Protein AF-A0A1A8JKY9-F1 (afdb_monomer_lite)

Foldseek 3Di:
DLLVVLLCVLVVVDDDLQRVLVVVVVDDPVRSVVVSVVSVVCNVVVCVVVVVPSDDDDCPVVVVVVVVLCVVVVVCDVVVDDPPDDDPVCCCCPVVVCVPVVVVVVVVVVVVVVVVVVVVPDDDDDPVNVVVVVVVVVVVVVVVVVVCVVPPPPPPPPDDPDDDDDDDDD

Sequence (170 aa):
LTCAYLSCKVDEFNVSSTQFVGNLLQETPAGQERVLEQILEYELLLIQQLNFHLVVHNPYRPMEGLLIDLKIALTAILNSASRAGINMESYMTECLGLKEDRDTLSKMYDSMRRMKTLLRGYELPKSEEVHIYKQKLERVHAEFAISSNKRKRGYEEDGHVAKEPRLAEE

Secondary structure (DSSP, 8-state):
-HHHHHHHHHTT----HHHHHHT-TTS-HHHHHHHHHHHHHHHHHHHHHTTT------THHHHHHHHHHHHHHHHHHHHHS------HHHIIIIIS-TTS-HHHHHHHHHHHHHHHHHHHT--PPPHHHHHHHHHHHHHHHHHHHHHHTTT----S--------------

Radius of gyration: 27.24 Å; chains: 1; bounding box: 54×41×76 Å

pLDDT: mean 83.1, std 18.86, range [38.66, 98.0]

Structure (mmCIF, N/CA/C/O backbone):
data_AF-A0A1A8JKY9-F1
#
_entry.id   AF-A0A1A8JKY9-F1
#
loop_
_atom_site.group_PDB
_atom_site.id
_atom_site.type_symbol
_atom_site.label_atom_id
_atom_site.label_alt_id
_atom_site.label_comp_id
_atom_site.label_asym_id
_atom_site.label_entity_id
_atom_site.label_seq_id
_atom_site.pdbx_PDB_ins_code
_atom_site.Cartn_x
_atom_site.Cartn_y
_atom_site.Cartn_z
_atom_site.occupancy
_atom_site.B_iso_or_equiv
_atom_site.auth_seq_id
_atom_site.auth_comp_id
_atom_site.auth_asym_id
_atom_site.auth_atom_id
_atom_site.pdbx_PDB_model_num
ATOM 1 N N . LEU A 1 1 ? -7.883 1.130 10.307 1.00 95.75 1 LEU A N 1
ATOM 2 C CA . LEU A 1 1 ? -6.889 1.483 11.347 1.00 95.75 1 LEU A CA 1
ATOM 3 C C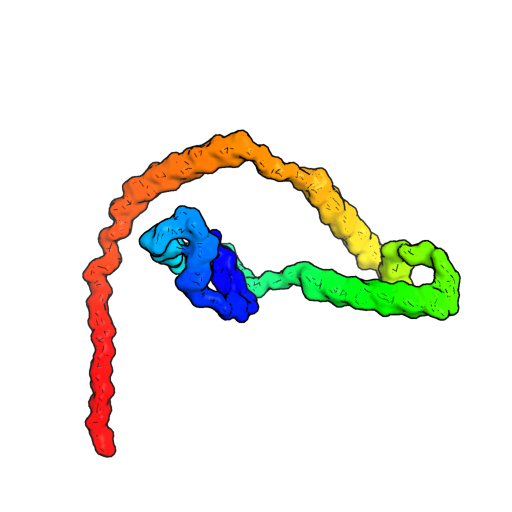 . LEU A 1 1 ? -5.886 0.358 11.567 1.00 95.75 1 LEU A C 1
ATOM 5 O O . LEU A 1 1 ? -4.707 0.625 11.406 1.00 95.75 1 LEU A O 1
ATOM 9 N N . THR A 1 2 ? -6.320 -0.885 11.808 1.00 97.50 2 THR A N 1
ATOM 10 C CA . THR A 1 2 ? -5.420 -2.048 11.961 1.00 97.50 2 THR A CA 1
ATOM 11 C C . THR A 1 2 ? -4.415 -2.207 10.821 1.00 97.50 2 THR A C 1
ATOM 13 O O . THR A 1 2 ? -3.234 -2.356 11.094 1.00 97.50 2 THR A O 1
ATOM 16 N N . CYS A 1 3 ? -4.837 -2.073 9.555 1.00 98.00 3 CYS A N 1
ATOM 17 C CA . CYS A 1 3 ? -3.902 -2.142 8.423 1.00 98.00 3 CYS A CA 1
ATOM 18 C C . CYS A 1 3 ? -2.810 -1.066 8.482 1.00 98.00 3 CYS A C 1
ATOM 20 O O . CYS A 1 3 ? -1.657 -1.368 8.216 1.00 98.00 3 CYS A O 1
ATOM 22 N N . ALA A 1 4 ? -3.170 0.165 8.861 1.00 97.75 4 ALA A N 1
ATOM 23 C CA . ALA A 1 4 ? -2.216 1.267 8.982 1.00 97.75 4 ALA A CA 1
ATOM 24 C C . ALA A 1 4 ? -1.265 1.071 10.175 1.00 97.75 4 ALA A C 1
ATOM 26 O O . ALA A 1 4 ? -0.078 1.358 10.081 1.00 97.75 4 ALA A O 1
ATOM 27 N N . TYR A 1 5 ? -1.769 0.545 11.293 1.00 97.81 5 TYR A N 1
ATOM 28 C CA . TYR A 1 5 ? -0.936 0.220 12.449 1.00 97.81 5 TYR A CA 1
ATOM 29 C C . TYR A 1 5 ? 0.051 -0.914 12.134 1.00 97.81 5 TYR A C 1
ATOM 31 O O . TYR A 1 5 ? 1.240 -0.804 12.431 1.00 97.81 5 TYR A O 1
ATOM 39 N N . LEU A 1 6 ? -0.425 -1.973 11.470 1.00 97.88 6 LEU A N 1
ATOM 40 C CA . LEU A 1 6 ? 0.409 -3.084 11.021 1.00 97.88 6 LEU A CA 1
ATOM 41 C C . LEU A 1 6 ? 1.464 -2.620 10.011 1.00 97.88 6 LEU A C 1
ATOM 43 O O . LEU A 1 6 ? 2.621 -2.999 10.155 1.00 97.88 6 LEU A O 1
ATOM 47 N N . SER A 1 7 ? 1.111 -1.764 9.041 1.00 97.12 7 SER A N 1
ATOM 48 C CA . SER A 1 7 ? 2.097 -1.226 8.094 1.00 97.12 7 SER A CA 1
ATOM 49 C C . SER A 1 7 ? 3.186 -0.423 8.800 1.00 97.12 7 SER A C 1
ATOM 51 O O . SER A 1 7 ? 4.349 -0.578 8.458 1.00 97.12 7 SER A O 1
ATOM 53 N N . CYS A 1 8 ? 2.855 0.362 9.836 1.00 97.31 8 CYS A N 1
ATOM 54 C CA .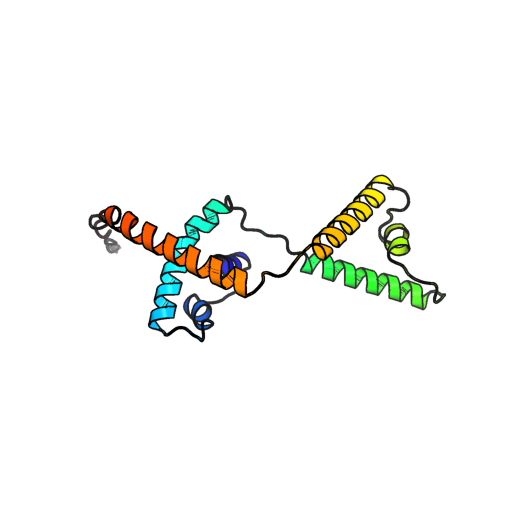 CYS A 1 8 ? 3.881 1.061 10.615 1.00 97.31 8 CYS A CA 1
ATOM 55 C C . CYS A 1 8 ? 4.877 0.093 11.269 1.00 97.31 8 CYS A C 1
ATOM 57 O O . CYS A 1 8 ? 6.072 0.364 11.268 1.00 97.31 8 CYS A O 1
ATOM 59 N N . LYS A 1 9 ? 4.404 -1.043 11.797 1.00 96.69 9 LYS A N 1
ATOM 60 C CA . LYS A 1 9 ? 5.289 -2.070 12.367 1.00 96.69 9 LYS A CA 1
ATOM 61 C C . LYS A 1 9 ? 6.143 -2.756 11.302 1.00 96.69 9 LYS A C 1
ATOM 63 O O . LYS A 1 9 ? 7.331 -2.954 11.524 1.00 96.69 9 LYS A O 1
ATOM 68 N N . VAL A 1 10 ? 5.536 -3.137 10.178 1.00 97.25 10 VAL A N 1
ATOM 69 C CA . VAL A 1 10 ? 6.204 -3.880 9.096 1.00 97.25 10 VAL A CA 1
ATOM 70 C C . VAL A 1 10 ? 7.260 -3.028 8.395 1.00 97.25 10 VAL A C 1
ATOM 72 O O . VAL A 1 10 ? 8.350 -3.523 8.130 1.00 97.25 10 VAL A O 1
ATOM 75 N N . ASP A 1 11 ? 6.961 -1.755 8.142 1.00 96.62 11 ASP A N 1
ATOM 76 C CA . ASP A 1 11 ? 7.865 -0.818 7.464 1.00 96.62 11 ASP A CA 1
ATOM 77 C C . ASP A 1 11 ? 8.843 -0.123 8.435 1.00 96.62 11 ASP A C 1
ATOM 79 O O . ASP A 1 11 ? 9.484 0.861 8.067 1.00 96.62 11 ASP A O 1
ATOM 83 N N . GLU A 1 12 ? 8.945 -0.601 9.683 1.00 96.56 12 GLU A N 1
ATOM 84 C CA . GLU A 1 12 ? 9.829 -0.058 10.731 1.00 96.56 12 GLU A CA 1
ATOM 85 C C . GLU A 1 12 ? 9.625 1.449 10.995 1.00 96.56 12 GLU A C 1
ATOM 87 O O . GLU A 1 12 ? 10.526 2.184 11.414 1.00 96.56 12 GLU A O 1
ATOM 92 N N . PHE A 1 13 ? 8.400 1.931 10.783 1.00 97.00 13 PHE A N 1
ATOM 93 C CA . PHE A 1 13 ? 8.013 3.287 11.133 1.00 97.00 13 PHE A CA 1
ATOM 94 C C . PHE A 1 13 ? 7.753 3.371 12.640 1.00 97.00 13 PHE A C 1
ATOM 96 O O . PHE A 1 13 ? 6.680 3.019 13.136 1.00 97.00 13 PHE A O 1
ATOM 103 N N . ASN A 1 14 ? 8.764 3.845 13.370 1.00 94.94 14 ASN A N 1
ATOM 104 C CA . ASN A 1 14 ? 8.790 3.903 14.831 1.00 94.94 14 ASN A CA 1
ATOM 105 C C . ASN A 1 14 ? 7.751 4.881 15.410 1.00 94.94 14 ASN A C 1
ATOM 107 O O . ASN A 1 14 ? 8.053 6.039 15.700 1.00 94.94 14 ASN A O 1
ATOM 111 N N . VAL A 1 15 ? 6.532 4.388 15.624 1.00 96.88 15 VAL A N 1
ATOM 112 C CA . VAL A 1 15 ? 5.435 5.090 16.300 1.00 96.88 15 VAL A CA 1
ATOM 113 C C . VAL A 1 15 ? 4.895 4.230 17.442 1.00 96.88 15 VAL A C 1
ATOM 115 O O . VAL A 1 15 ? 4.644 3.036 17.268 1.00 96.88 15 VAL A O 1
ATOM 118 N N . SER A 1 16 ? 4.713 4.813 18.631 1.00 96.88 16 SER A N 1
ATOM 119 C CA . SER A 1 16 ? 4.096 4.080 19.741 1.00 96.88 16 SER A CA 1
ATOM 120 C C . SER A 1 16 ? 2.601 3.856 19.488 1.00 96.88 16 SER A C 1
ATOM 122 O O . SER A 1 16 ? 1.955 4.609 18.758 1.00 96.88 16 SER A O 1
ATOM 124 N N . SER A 1 17 ? 2.009 2.848 20.134 1.00 95.94 17 SER A N 1
ATOM 125 C CA . SER A 1 17 ? 0.558 2.615 20.070 1.00 95.94 17 SER A CA 1
ATOM 126 C C . SER A 1 17 ? -0.246 3.839 20.514 1.00 95.94 17 SER A C 1
ATOM 128 O O . SER A 1 17 ? -1.219 4.201 19.857 1.00 95.94 17 SER A O 1
ATOM 130 N N . THR A 1 18 ? 0.197 4.516 21.578 1.00 95.25 18 THR A N 1
ATOM 131 C CA . THR A 1 18 ? -0.436 5.731 22.108 1.00 95.25 18 THR A CA 1
ATOM 132 C C . THR A 1 18 ? -0.312 6.918 21.157 1.00 95.25 18 THR A C 1
ATOM 134 O O . THR A 1 18 ? -1.290 7.627 20.939 1.00 95.25 18 THR A O 1
ATOM 137 N N . GLN A 1 19 ? 0.853 7.117 20.533 1.00 96.31 19 GLN A N 1
ATOM 138 C CA . GLN A 1 19 ? 1.046 8.151 19.514 1.00 96.31 19 GLN A CA 1
ATOM 139 C C . GLN A 1 19 ? 0.195 7.875 18.276 1.00 96.31 19 GLN A C 1
ATOM 141 O O . GLN A 1 19 ? -0.382 8.803 17.716 1.00 96.31 19 GLN A O 1
ATOM 146 N N . PHE A 1 20 ? 0.076 6.609 17.867 1.00 97.62 20 PHE A N 1
ATOM 147 C CA . PHE A 1 20 ? -0.731 6.213 16.719 1.00 97.62 20 PHE A CA 1
ATOM 148 C C . PHE A 1 20 ? -2.205 6.587 16.918 1.00 97.62 20 PHE A C 1
ATOM 150 O O . PHE A 1 20 ? -2.746 7.344 16.109 1.00 97.62 20 PHE A O 1
ATOM 157 N N . VAL A 1 21 ? -2.837 6.131 18.009 1.00 97.12 21 VAL A N 1
ATOM 158 C CA . VAL A 1 21 ? -4.247 6.466 18.298 1.00 97.12 21 VAL A CA 1
ATOM 159 C C . VAL A 1 21 ? -4.444 7.925 18.704 1.00 97.12 21 VAL A C 1
ATOM 161 O O . VAL A 1 21 ? -5.519 8.470 18.475 1.00 97.12 21 VAL A O 1
ATOM 164 N N . GLY A 1 22 ? -3.398 8.594 19.197 1.00 96.06 22 GLY A N 1
ATOM 165 C CA . GLY A 1 22 ? -3.401 10.032 19.472 1.00 96.06 22 GLY A CA 1
ATOM 166 C C . GLY A 1 22 ? -3.678 10.906 18.241 1.00 96.06 22 GLY A C 1
ATOM 167 O O . GLY A 1 22 ? -4.132 12.037 18.390 1.00 96.06 22 GLY A O 1
ATOM 168 N N . ASN A 1 23 ? -3.490 10.383 17.021 1.00 96.31 23 ASN A N 1
ATOM 169 C CA . ASN A 1 23 ? -3.866 11.076 15.780 1.00 96.31 23 ASN A CA 1
ATOM 170 C C . ASN A 1 23 ? -5.388 11.119 15.538 1.00 96.31 23 ASN A C 1
ATOM 172 O O . ASN A 1 23 ? -5.852 11.820 14.636 1.00 96.31 23 ASN A O 1
ATOM 176 N N . LEU A 1 24 ? -6.188 10.388 16.320 1.00 95.19 24 LEU A N 1
ATOM 177 C CA . LEU A 1 24 ? -7.649 10.413 16.247 1.00 95.19 24 LEU A CA 1
ATOM 178 C C . LEU A 1 24 ? -8.183 11.622 17.024 1.00 95.19 24 LEU A C 1
ATOM 180 O O . LEU A 1 24 ? -8.683 11.495 18.139 1.00 95.19 24 LEU A O 1
ATOM 184 N N . LEU A 1 25 ? -8.075 12.807 16.416 1.00 92.38 25 LEU A N 1
ATOM 185 C CA . LEU A 1 25 ? -8.400 14.099 17.044 1.00 92.38 25 LEU A CA 1
ATOM 186 C C . LEU A 1 25 ? -9.870 14.247 17.471 1.00 92.38 25 LEU A C 1
ATOM 188 O O . LEU A 1 25 ? -10.190 15.109 18.283 1.00 92.38 25 LEU A O 1
ATOM 192 N N . GLN A 1 26 ? -10.765 13.446 16.893 1.00 92.31 26 GLN A N 1
ATOM 193 C CA . GLN A 1 26 ? -12.196 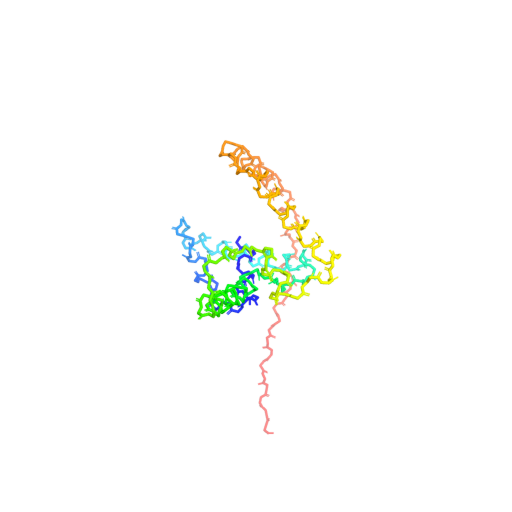13.465 17.209 1.00 92.31 26 GLN A CA 1
ATOM 194 C C . GLN A 1 26 ? -12.559 12.532 18.372 1.00 92.31 26 GLN A C 1
ATOM 196 O O . GLN A 1 26 ? -13.668 12.618 18.895 1.00 92.31 26 GLN A O 1
ATOM 201 N N . GLU A 1 27 ? -11.643 11.653 18.782 1.00 92.62 27 GLU A N 1
ATOM 202 C CA . GLU A 1 27 ? -11.875 10.681 19.845 1.00 92.62 27 GLU A CA 1
ATOM 203 C C . GLU A 1 27 ? -11.434 11.226 21.205 1.00 92.62 27 GLU A C 1
ATOM 205 O O . GLU A 1 27 ? -10.423 11.914 21.341 1.00 92.62 27 GLU A O 1
ATOM 210 N N . THR A 1 28 ? -12.189 10.875 22.245 1.00 95.31 28 THR A N 1
ATOM 211 C CA . THR A 1 28 ? -11.771 11.121 23.635 1.00 95.31 28 THR A CA 1
ATOM 212 C C . THR A 1 28 ? -10.612 10.190 24.017 1.00 95.31 28 THR A C 1
ATOM 214 O O . THR A 1 28 ? -10.460 9.144 23.384 1.00 95.31 28 THR A O 1
ATOM 217 N N . PRO A 1 29 ? -9.838 10.469 25.085 1.00 93.62 29 PRO A N 1
ATOM 218 C CA . PRO A 1 29 ? -8.782 9.555 25.538 1.00 93.62 29 PRO A CA 1
ATOM 219 C C . PRO A 1 29 ? -9.277 8.117 25.779 1.00 93.62 29 PRO A C 1
ATOM 221 O O . PRO A 1 29 ? -8.642 7.161 25.347 1.00 93.62 29 PRO A O 1
ATOM 224 N N . ALA A 1 30 ? -10.465 7.961 26.373 1.00 94.31 30 ALA A N 1
ATOM 225 C CA . ALA A 1 30 ? -11.091 6.650 26.561 1.00 94.31 30 ALA A CA 1
ATOM 226 C C . ALA A 1 30 ? -11.549 6.005 25.235 1.00 94.31 30 ALA A C 1
ATOM 228 O O . ALA A 1 30 ? -11.562 4.784 25.103 1.00 94.31 30 ALA A O 1
ATOM 229 N N . GLY A 1 31 ? -11.938 6.810 24.241 1.00 94.75 31 GLY A N 1
ATOM 230 C CA . GLY A 1 31 ? -12.256 6.331 22.892 1.00 94.75 31 GLY A CA 1
ATOM 231 C C . GLY A 1 31 ? -11.017 5.813 22.163 1.00 94.75 31 GLY A C 1
ATOM 232 O O . GLY A 1 31 ? -11.047 4.727 21.589 1.00 94.75 31 GLY A O 1
ATOM 233 N N . GLN A 1 32 ? -9.903 6.539 22.261 1.00 95.50 32 GLN A N 1
ATOM 234 C CA . GLN A 1 32 ? -8.615 6.135 21.694 1.00 95.50 32 GLN A CA 1
ATOM 235 C C . GLN A 1 32 ? -8.124 4.802 22.273 1.00 95.50 32 GLN A C 1
ATOM 237 O O . GLN A 1 32 ? -7.636 3.960 21.521 1.00 95.50 32 GLN A O 1
ATOM 242 N N . GLU A 1 33 ? -8.304 4.581 23.577 1.00 95.69 33 GLU A N 1
ATOM 243 C CA . GLU A 1 33 ? -7.979 3.311 24.237 1.00 95.69 33 GLU A CA 1
ATOM 244 C C . GLU A 1 33 ? -8.818 2.148 23.687 1.00 95.69 33 GLU A C 1
ATOM 246 O O . GLU A 1 33 ? -8.262 1.138 23.263 1.00 95.69 33 GLU A O 1
ATOM 251 N N . ARG A 1 34 ? -10.140 2.322 23.553 1.00 95.38 34 ARG A N 1
ATOM 252 C CA . ARG A 1 34 ? -11.018 1.305 22.939 1.00 95.38 34 ARG A CA 1
ATOM 253 C C . ARG A 1 34 ? -10.642 0.998 21.492 1.00 95.38 34 ARG A C 1
ATOM 255 O O . ARG A 1 34 ? -10.694 -0.151 21.061 1.00 95.38 34 ARG A O 1
ATOM 262 N N . VAL A 1 35 ? -10.276 2.019 20.720 1.00 96.06 35 VAL A N 1
ATOM 263 C CA . VAL A 1 35 ? -9.823 1.831 19.336 1.00 96.06 35 VAL A CA 1
ATOM 264 C C . VAL A 1 35 ? -8.498 1.072 19.304 1.00 96.06 35 VAL A C 1
ATOM 266 O O . VAL A 1 35 ? -8.312 0.219 18.436 1.00 96.06 35 VAL A O 1
ATOM 269 N N . LEU A 1 36 ? -7.590 1.337 20.245 1.00 96.75 36 LEU A N 1
ATOM 270 C CA . LEU A 1 36 ? -6.348 0.582 20.367 1.00 96.75 36 LEU A CA 1
ATOM 271 C C . LEU A 1 36 ? -6.621 -0.896 20.673 1.00 96.75 36 LEU A C 1
ATOM 273 O O . LEU A 1 36 ? -6.057 -1.757 20.003 1.00 96.75 36 LEU A O 1
ATOM 277 N N . GLU A 1 37 ? -7.513 -1.196 21.616 1.00 96.31 37 GLU A N 1
ATOM 278 C CA . GLU A 1 37 ? -7.924 -2.574 21.920 1.00 96.31 37 GLU A CA 1
ATOM 279 C C . GLU A 1 37 ? -8.467 -3.287 20.675 1.00 96.31 37 GLU A C 1
ATOM 281 O O . GLU A 1 37 ? -8.038 -4.397 20.361 1.00 96.31 37 GLU A O 1
ATOM 286 N N . GLN A 1 38 ? -9.335 -2.623 19.904 1.00 95.12 38 GLN A N 1
ATOM 287 C CA . GLN A 1 38 ? -9.853 -3.163 18.643 1.00 95.12 38 GLN A CA 1
ATOM 288 C C . GLN A 1 38 ? -8.749 -3.400 17.609 1.00 95.12 38 GLN A C 1
ATOM 290 O O . GLN A 1 38 ? -8.760 -4.409 16.905 1.00 95.12 38 GLN A O 1
ATOM 295 N N . ILE A 1 39 ? -7.789 -2.478 17.489 1.00 97.25 39 ILE A N 1
ATOM 296 C CA . ILE A 1 39 ? -6.648 -2.641 16.583 1.00 97.25 39 ILE A CA 1
ATOM 297 C C . ILE A 1 39 ? -5.877 -3.915 16.933 1.00 97.25 39 ILE A C 1
ATOM 299 O O . ILE A 1 39 ? -5.577 -4.691 16.027 1.00 97.25 39 ILE A O 1
ATOM 303 N N . LEU A 1 40 ? -5.600 -4.140 18.219 1.00 96.25 40 LEU A N 1
ATOM 304 C CA . LEU A 1 40 ? -4.870 -5.312 18.701 1.00 96.25 40 LEU A CA 1
ATOM 305 C C . LEU A 1 40 ? -5.682 -6.609 18.536 1.00 96.25 40 LEU A C 1
ATOM 307 O O . LEU A 1 40 ? -5.115 -7.621 18.131 1.00 96.25 40 LEU A O 1
ATOM 311 N N . GLU A 1 41 ? -7.003 -6.583 18.758 1.00 96.19 41 GLU A N 1
ATOM 312 C CA . GLU A 1 41 ? -7.896 -7.740 18.543 1.00 96.19 41 GLU A CA 1
ATOM 313 C C . GLU A 1 41 ? -7.871 -8.207 17.076 1.00 96.19 41 GLU A C 1
ATOM 315 O O . GLU A 1 41 ? -7.793 -9.404 16.794 1.00 96.19 41 GLU A O 1
ATOM 320 N N . TYR A 1 42 ? -7.876 -7.268 16.126 1.00 97.00 42 TYR A N 1
ATOM 321 C CA . TYR A 1 42 ? -7.862 -7.579 14.693 1.00 97.00 42 TYR A CA 1
ATOM 322 C C . TYR A 1 42 ? -6.462 -7.777 14.093 1.00 97.00 42 TYR A C 1
ATOM 324 O O . TYR A 1 42 ? -6.366 -8.168 12.928 1.00 97.00 42 TYR A O 1
ATOM 332 N N . GLU A 1 43 ? -5.380 -7.518 14.833 1.00 95.62 43 GLU A N 1
ATOM 333 C CA . GLU A 1 43 ? -4.011 -7.554 14.298 1.00 95.62 43 GLU A CA 1
ATOM 334 C C . GLU A 1 43 ? -3.635 -8.950 13.784 1.00 95.62 43 GLU A C 1
ATOM 336 O O . GLU A 1 43 ? -3.256 -9.104 12.620 1.00 95.62 43 GLU A O 1
ATOM 341 N N . LEU A 1 44 ? -3.813 -9.984 14.613 1.00 95.44 44 LEU A N 1
ATOM 342 C CA . LEU A 1 44 ? -3.518 -11.363 14.215 1.00 95.44 44 LEU A CA 1
ATOM 343 C C . LEU A 1 44 ? -4.441 -11.836 13.086 1.00 95.44 44 LEU A C 1
ATOM 345 O O . LEU A 1 44 ? -3.972 -12.478 12.144 1.00 95.44 44 LEU A O 1
ATOM 349 N N . LEU A 1 45 ? -5.732 -11.489 13.156 1.00 96.94 45 LEU A N 1
ATOM 350 C CA . LEU A 1 45 ? -6.693 -11.841 12.112 1.00 96.94 45 LEU A CA 1
ATOM 351 C C . LEU A 1 45 ? -6.238 -11.287 10.760 1.00 96.94 45 LEU A C 1
ATOM 353 O O . LEU A 1 45 ? -6.231 -12.015 9.771 1.00 96.94 45 LEU A O 1
ATOM 357 N N . LEU A 1 46 ? -5.821 -10.021 10.716 1.00 97.44 46 LEU A N 1
ATOM 358 C CA . LEU A 1 46 ? -5.344 -9.390 9.491 1.00 97.44 46 LEU A CA 1
ATOM 359 C C . LEU A 1 46 ? -4.113 -10.107 8.926 1.00 97.44 46 LEU A C 1
ATOM 361 O O . LEU A 1 46 ? -4.089 -10.415 7.738 1.00 97.44 46 LEU A O 1
ATOM 365 N N . ILE A 1 47 ? -3.118 -10.421 9.760 1.00 97.88 47 ILE A N 1
ATOM 366 C CA . ILE A 1 47 ? -1.899 -11.126 9.325 1.00 97.88 47 ILE A CA 1
ATOM 367 C C . ILE A 1 47 ? -2.244 -12.494 8.717 1.00 97.88 47 ILE A C 1
ATOM 369 O O . ILE A 1 47 ? -1.703 -12.867 7.673 1.00 97.88 47 ILE A O 1
ATOM 373 N N . GLN A 1 48 ? -3.181 -13.219 9.332 1.00 97.69 48 GLN A N 1
ATOM 374 C CA . GLN A 1 48 ? -3.670 -14.496 8.815 1.00 97.69 48 GLN A CA 1
ATOM 375 C C . GLN A 1 48 ? -4.394 -14.334 7.472 1.00 97.69 48 GLN A C 1
ATOM 377 O O . GLN A 1 48 ? -4.149 -15.122 6.560 1.00 97.69 48 GLN A O 1
ATOM 382 N N . GLN A 1 49 ? -5.244 -13.309 7.321 1.00 97.62 49 GLN A N 1
ATOM 383 C CA . GLN A 1 49 ? -5.937 -13.016 6.056 1.00 97.62 49 GLN A CA 1
ATOM 384 C C . GLN A 1 49 ? -4.986 -12.571 4.936 1.00 97.62 49 GLN A C 1
ATOM 386 O O . GLN A 1 49 ? -5.314 -12.727 3.765 1.00 97.62 49 GLN A O 1
ATOM 391 N N . LEU A 1 50 ? -3.810 -12.045 5.282 1.00 97.56 50 LEU A N 1
ATOM 392 C CA . LEU A 1 50 ? -2.741 -11.724 4.334 1.00 97.56 50 LEU A CA 1
ATOM 393 C C . LEU A 1 50 ? -1.829 -12.922 4.032 1.00 97.56 50 LEU A C 1
ATOM 395 O O . LEU A 1 50 ? -0.808 -12.755 3.367 1.00 97.56 50 LEU A O 1
ATOM 399 N N . ASN A 1 51 ? -2.142 -14.119 4.541 1.00 97.94 51 ASN A N 1
ATOM 400 C CA . ASN A 1 51 ? -1.312 -15.318 4.394 1.00 97.94 51 ASN A CA 1
ATOM 401 C C . ASN A 1 51 ? 0.137 -15.099 4.871 1.00 97.94 51 ASN A C 1
ATOM 403 O O . ASN A 1 51 ? 1.062 -15.712 4.346 1.00 97.94 51 ASN A O 1
ATOM 407 N N . PHE A 1 52 ? 0.342 -14.215 5.856 1.00 97.50 52 PHE A N 1
ATOM 408 C CA . PHE A 1 52 ? 1.664 -13.796 6.339 1.00 97.50 52 PHE A CA 1
ATOM 409 C C . PHE A 1 52 ? 2.558 -13.125 5.271 1.00 97.50 52 PHE A C 1
ATOM 411 O O . PHE A 1 52 ? 3.748 -12.909 5.503 1.00 97.50 52 PHE A O 1
ATOM 418 N N . HIS A 1 53 ? 2.003 -12.722 4.123 1.00 97.94 53 HIS A N 1
ATOM 419 C CA . HIS A 1 53 ? 2.693 -11.914 3.117 1.00 97.94 53 HIS A CA 1
ATOM 420 C C . HIS A 1 53 ? 2.614 -10.431 3.488 1.00 97.94 53 HIS A C 1
ATOM 422 O O . HIS A 1 53 ? 1.777 -9.684 2.987 1.00 97.94 53 HIS A O 1
ATOM 428 N N . LEU A 1 54 ? 3.481 -10.015 4.411 1.00 97.19 54 LEU A N 1
ATOM 429 C CA . LEU A 1 54 ? 3.474 -8.651 4.950 1.00 97.19 54 LEU A CA 1
ATOM 430 C C . LEU A 1 54 ? 4.298 -7.658 4.118 1.00 97.19 54 LEU A C 1
ATOM 432 O O . LEU A 1 54 ? 4.058 -6.458 4.188 1.00 97.19 54 LEU A O 1
ATOM 436 N N . VAL A 1 55 ? 5.245 -8.140 3.309 1.00 96.19 55 VAL A N 1
ATOM 437 C CA . VAL A 1 55 ? 6.102 -7.280 2.480 1.00 96.19 55 VAL A CA 1
ATOM 438 C C . VAL A 1 55 ? 5.347 -6.835 1.227 1.00 96.19 55 VAL A C 1
ATOM 440 O O . VAL A 1 55 ? 5.006 -7.659 0.378 1.00 96.19 55 VAL A O 1
ATOM 443 N N . VAL A 1 56 ? 5.133 -5.524 1.085 1.00 96.38 56 VAL A N 1
ATOM 444 C CA . VAL A 1 56 ? 4.481 -4.911 -0.083 1.00 96.38 56 VAL A CA 1
ATOM 445 C C . VAL A 1 56 ? 5.480 -4.038 -0.843 1.00 96.38 56 VAL A C 1
ATOM 447 O O . VAL A 1 56 ? 6.061 -3.100 -0.302 1.00 96.38 56 VAL A O 1
ATOM 450 N N . HIS A 1 57 ? 5.675 -4.321 -2.132 1.00 96.12 57 HIS A N 1
ATOM 451 C CA . HIS A 1 57 ? 6.552 -3.523 -2.988 1.00 96.12 57 HIS A CA 1
ATOM 452 C C . HIS A 1 57 ? 5.813 -2.304 -3.551 1.00 96.12 57 HIS A C 1
ATOM 454 O O . HIS A 1 57 ? 5.069 -2.400 -4.527 1.00 96.12 57 HIS A O 1
ATOM 460 N N . ASN A 1 58 ? 6.044 -1.144 -2.939 1.00 94.19 58 ASN A N 1
ATOM 461 C CA . ASN A 1 58 ? 5.429 0.115 -3.353 1.00 94.19 58 ASN A CA 1
ATOM 462 C C . ASN A 1 58 ? 6.120 0.734 -4.589 1.00 94.19 58 ASN A C 1
ATOM 464 O O . ASN A 1 58 ? 7.344 0.641 -4.728 1.00 94.19 58 ASN A O 1
ATOM 468 N N . PRO A 1 59 ? 5.377 1.443 -5.465 1.00 96.00 59 PRO A N 1
ATOM 469 C CA . PRO A 1 59 ? 5.914 1.985 -6.715 1.00 96.00 59 PRO A CA 1
ATOM 470 C C . PRO A 1 59 ? 6.828 3.205 -6.530 1.00 96.00 59 PRO A C 1
ATOM 472 O O . PRO A 1 59 ? 7.488 3.605 -7.484 1.00 96.00 59 PRO A O 1
ATOM 475 N N . TYR A 1 60 ? 6.898 3.798 -5.333 1.00 94.00 60 TYR A N 1
ATOM 476 C CA . TYR A 1 60 ? 7.659 5.029 -5.089 1.00 94.00 60 TYR A CA 1
ATOM 477 C C . TYR A 1 60 ? 9.147 4.884 -5.416 1.00 94.00 60 TYR A C 1
ATOM 479 O O . TYR A 1 60 ? 9.687 5.688 -6.170 1.00 94.00 60 TYR A O 1
ATOM 487 N N . ARG A 1 61 ? 9.796 3.817 -4.937 1.00 94.25 61 ARG A N 1
ATOM 488 C CA . ARG A 1 61 ? 11.235 3.607 -5.154 1.00 94.25 61 ARG A CA 1
ATOM 489 C C . ARG A 1 61 ? 11.589 3.330 -6.628 1.00 94.25 61 ARG A C 1
ATOM 491 O O . ARG A 1 61 ? 12.513 3.968 -7.130 1.00 94.25 61 ARG A O 1
ATOM 498 N N . PRO A 1 62 ? 10.869 2.453 -7.363 1.00 94.50 62 PRO A N 1
ATOM 499 C CA . PRO A 1 62 ? 11.049 2.333 -8.811 1.00 94.50 62 PRO A CA 1
ATOM 500 C C . PRO A 1 62 ? 10.804 3.644 -9.570 1.00 94.50 62 PRO A C 1
ATOM 502 O O . PRO A 1 62 ? 11.544 3.958 -10.498 1.00 94.50 62 PRO A O 1
ATOM 505 N N . MET A 1 63 ? 9.799 4.429 -9.167 1.00 92.25 63 MET A N 1
ATOM 506 C CA . MET A 1 63 ? 9.496 5.720 -9.792 1.00 92.25 63 MET A CA 1
ATOM 507 C C . MET A 1 63 ? 10.605 6.750 -9.565 1.00 92.25 63 MET A C 1
ATOM 509 O O . MET A 1 63 ? 10.977 7.447 -10.504 1.00 92.25 63 MET A O 1
ATOM 513 N N . GLU A 1 64 ? 11.168 6.836 -8.360 1.00 93.50 64 GLU A N 1
ATOM 514 C CA . GLU A 1 64 ? 12.333 7.685 -8.081 1.00 93.50 64 GLU A CA 1
ATOM 515 C C . GLU A 1 64 ? 13.528 7.298 -8.953 1.00 93.50 64 GLU A C 1
ATOM 517 O O . GLU A 1 64 ? 14.140 8.166 -9.576 1.00 93.50 64 GLU A O 1
ATOM 522 N N . GLY A 1 65 ? 13.816 5.997 -9.060 1.00 92.00 65 GLY A N 1
ATOM 523 C CA . GLY A 1 65 ? 14.868 5.483 -9.937 1.00 92.00 65 GLY A CA 1
ATOM 524 C C . GLY A 1 65 ? 14.647 5.871 -11.400 1.00 92.00 65 GLY A C 1
ATOM 525 O O . GLY A 1 65 ? 15.553 6.404 -12.038 1.00 92.00 65 GLY A O 1
ATOM 526 N N . LEU A 1 66 ? 13.425 5.688 -11.908 1.00 87.81 66 LEU A N 1
ATOM 527 C CA . LEU A 1 66 ? 13.052 6.074 -13.270 1.00 87.81 66 LEU A CA 1
ATOM 528 C C . LEU A 1 66 ? 13.202 7.585 -13.504 1.00 87.81 66 LEU A C 1
ATOM 530 O O . LEU A 1 66 ? 13.697 8.001 -14.548 1.00 87.81 66 LEU A O 1
ATOM 534 N N . LEU A 1 67 ? 12.801 8.425 -12.545 1.00 87.38 67 LEU A N 1
ATOM 535 C CA . LEU A 1 67 ? 12.932 9.881 -12.656 1.00 87.38 67 LEU A CA 1
ATOM 536 C C . LEU A 1 67 ? 14.396 10.336 -12.656 1.00 87.38 67 LEU A C 1
ATOM 538 O O . LEU A 1 67 ? 14.742 11.267 -13.386 1.00 87.38 67 LEU A O 1
ATOM 542 N N . ILE A 1 68 ? 15.254 9.693 -11.860 1.00 90.12 68 ILE A N 1
ATOM 543 C CA . ILE A 1 68 ? 16.700 9.949 -11.864 1.00 90.12 68 ILE A CA 1
ATOM 544 C C . ILE A 1 68 ? 17.292 9.581 -13.225 1.00 90.12 68 ILE A C 1
ATOM 546 O O . ILE A 1 68 ? 18.004 10.397 -13.812 1.00 90.12 68 ILE A O 1
ATOM 550 N N . ASP A 1 69 ? 16.964 8.399 -13.745 1.00 86.88 69 ASP A N 1
ATOM 551 C CA . ASP A 1 69 ? 17.481 7.926 -15.029 1.00 86.88 69 ASP A CA 1
ATOM 552 C C . ASP A 1 69 ? 17.027 8.820 -16.190 1.00 86.88 69 ASP A C 1
ATOM 554 O O . ASP A 1 69 ? 17.851 9.306 -16.966 1.00 86.88 69 ASP A O 1
ATOM 558 N N . LEU A 1 70 ? 15.736 9.170 -16.227 1.00 83.50 70 LEU A N 1
ATOM 559 C CA . LEU A 1 70 ? 15.200 10.146 -17.175 1.00 83.50 70 LEU A CA 1
ATOM 560 C C . LEU A 1 70 ? 15.948 11.476 -17.078 1.00 83.50 70 LEU A C 1
ATOM 562 O O . LEU A 1 70 ? 16.343 12.030 -18.098 1.00 83.50 70 LEU A O 1
ATOM 566 N N . LYS A 1 71 ? 16.199 12.000 -15.874 1.00 83.69 71 LYS A N 1
ATOM 567 C CA . LYS A 1 71 ? 16.922 13.268 -15.711 1.00 83.69 71 LYS A CA 1
ATOM 568 C C . LYS A 1 71 ? 18.345 13.192 -16.268 1.00 83.69 71 LYS A C 1
ATOM 570 O O . LYS A 1 71 ? 18.775 14.142 -16.925 1.00 83.69 71 LYS A O 1
ATOM 575 N N . ILE A 1 72 ? 19.067 12.099 -16.027 1.00 83.69 72 ILE A N 1
ATOM 576 C CA . ILE A 1 72 ? 20.431 11.897 -16.537 1.00 83.69 72 ILE A CA 1
ATOM 577 C C . ILE A 1 72 ? 20.414 11.782 -18.063 1.00 83.69 72 ILE A C 1
ATOM 579 O O . ILE A 1 72 ? 21.127 12.534 -18.729 1.00 83.69 72 ILE A O 1
ATOM 583 N N . ALA A 1 73 ? 19.561 10.916 -18.615 1.00 76.31 73 ALA A N 1
ATOM 584 C CA . ALA A 1 73 ? 19.427 10.707 -20.054 1.00 76.31 73 ALA A CA 1
ATOM 585 C C . ALA A 1 73 ? 19.041 12.005 -20.782 1.00 76.31 73 ALA A C 1
ATOM 587 O O . ALA A 1 73 ? 19.708 12.410 -21.732 1.00 76.31 73 ALA A O 1
ATOM 588 N N . LEU A 1 74 ? 18.029 12.724 -20.283 1.00 68.56 74 LEU A N 1
ATOM 589 C CA . LEU A 1 74 ? 17.597 14.012 -20.830 1.00 68.56 74 LEU A CA 1
ATOM 590 C C . LEU A 1 74 ? 18.714 15.063 -20.765 1.00 68.56 74 LEU A C 1
ATOM 592 O O . LEU A 1 74 ? 18.918 15.793 -21.731 1.00 68.56 74 LEU A O 1
ATOM 596 N N . THR A 1 75 ? 19.458 15.142 -19.657 1.00 75.31 75 THR A N 1
ATOM 597 C CA . THR A 1 75 ? 20.566 16.103 -19.505 1.00 75.31 75 THR A CA 1
ATOM 598 C C . THR A 1 75 ? 21.714 15.788 -20.463 1.00 75.31 75 THR A C 1
ATOM 600 O O . THR A 1 75 ? 22.267 16.700 -21.077 1.00 75.31 75 THR A O 1
ATOM 603 N N . ALA A 1 76 ? 22.057 14.508 -20.632 1.00 72.75 76 ALA A N 1
ATOM 604 C CA . ALA A 1 76 ? 23.062 14.075 -21.596 1.00 72.75 76 ALA A CA 1
ATOM 605 C C . ALA A 1 76 ? 22.647 14.438 -23.028 1.00 72.75 76 ALA A C 1
ATOM 607 O O . ALA A 1 76 ? 23.447 15.034 -23.748 1.00 72.75 76 ALA A O 1
ATOM 608 N N . ILE A 1 77 ? 21.396 14.167 -23.417 1.00 64.88 77 ILE A N 1
ATOM 609 C CA . ILE A 1 77 ? 20.859 14.473 -24.755 1.00 64.88 77 ILE A CA 1
ATOM 610 C C . ILE A 1 77 ? 20.815 15.990 -25.006 1.00 64.88 77 ILE A C 1
ATOM 612 O O . ILE A 1 77 ? 21.312 16.465 -26.027 1.00 64.88 77 ILE A O 1
ATOM 616 N N . LEU A 1 78 ? 20.300 16.778 -24.054 1.00 62.41 78 LEU A N 1
ATOM 617 C CA . LEU A 1 78 ? 20.232 18.242 -24.166 1.00 62.41 78 LEU A CA 1
ATOM 618 C C . LEU A 1 78 ? 21.617 18.892 -24.310 1.00 62.41 78 LEU A C 1
ATOM 620 O O . LEU A 1 78 ? 21.747 19.879 -25.033 1.00 62.41 78 LEU A O 1
ATOM 624 N N . ASN A 1 79 ? 22.641 18.337 -23.653 1.00 67.31 79 ASN A N 1
ATOM 625 C CA . ASN A 1 79 ? 24.014 18.841 -23.720 1.00 67.31 79 ASN A CA 1
ATOM 626 C C . ASN A 1 79 ? 24.787 18.371 -24.965 1.00 67.31 79 ASN A C 1
ATOM 628 O O . ASN A 1 79 ? 25.732 19.046 -25.367 1.00 67.31 79 ASN A O 1
ATOM 632 N N . SER A 1 80 ? 24.422 17.231 -25.567 1.00 65.25 80 SER A N 1
ATOM 633 C CA . SER A 1 80 ? 25.183 16.617 -26.669 1.00 65.25 80 SER A CA 1
ATOM 634 C C . SER A 1 80 ? 24.717 17.002 -28.077 1.00 65.25 80 SER A C 1
ATOM 636 O O . SER A 1 80 ? 25.539 16.916 -28.984 1.00 65.25 80 SER A O 1
ATOM 638 N N . ALA A 1 81 ? 23.477 17.485 -28.251 1.00 50.66 81 ALA A N 1
ATOM 639 C CA . ALA A 1 81 ? 22.968 18.357 -29.328 1.00 50.66 81 ALA A CA 1
ATOM 640 C C . ALA A 1 81 ? 21.515 18.018 -29.714 1.00 50.66 81 ALA A C 1
ATOM 642 O O . ALA A 1 81 ? 21.128 16.863 -29.844 1.00 50.66 81 ALA A O 1
ATOM 643 N N . SER A 1 82 ? 20.782 19.082 -30.065 1.00 52.28 82 SER A N 1
ATOM 644 C CA . SER A 1 82 ? 19.441 19.135 -30.667 1.00 52.28 82 SER A CA 1
ATOM 645 C C . SER A 1 82 ? 18.251 18.989 -29.712 1.00 52.28 82 SER A C 1
ATOM 647 O O . SER A 1 82 ? 18.049 17.990 -29.036 1.00 52.28 82 SER A O 1
ATOM 649 N N . ARG A 1 83 ? 17.391 20.016 -29.735 1.00 53.41 83 ARG A N 1
ATOM 650 C CA . ARG A 1 83 ? 16.117 20.156 -28.999 1.00 53.41 83 ARG A CA 1
ATOM 651 C C . ARG A 1 83 ? 15.025 19.188 -29.496 1.00 53.41 83 ARG A C 1
ATOM 653 O O . ARG A 1 83 ? 13.840 19.514 -29.443 1.00 53.41 83 ARG A O 1
ATOM 660 N N . ALA A 1 84 ? 15.402 18.049 -30.066 1.00 51.12 84 ALA A N 1
ATOM 661 C CA . ALA A 1 84 ? 14.492 17.168 -30.775 1.00 51.12 84 ALA A CA 1
ATOM 662 C C . ALA A 1 84 ? 13.730 16.274 -29.790 1.00 51.12 84 ALA A C 1
ATOM 664 O O . ALA A 1 84 ? 14.220 15.236 -29.367 1.00 51.12 84 ALA A O 1
ATOM 665 N N . GLY A 1 85 ? 12.531 16.734 -29.422 1.00 55.84 85 GLY A N 1
ATOM 666 C CA . GLY A 1 85 ? 11.361 15.931 -29.050 1.00 55.84 85 GLY A CA 1
ATOM 667 C C . GLY A 1 85 ? 11.625 14.587 -28.378 1.00 55.84 85 GLY A C 1
ATOM 668 O O . GLY A 1 85 ? 11.282 13.553 -28.943 1.00 55.84 85 GLY A O 1
ATOM 669 N N . ILE A 1 86 ? 12.178 14.607 -27.166 1.00 62.59 86 ILE A N 1
ATOM 670 C CA . ILE A 1 86 ? 12.343 13.386 -26.378 1.00 62.59 86 ILE A CA 1
ATOM 671 C C . ILE A 1 86 ? 10.950 12.927 -25.952 1.00 62.59 86 ILE A C 1
ATOM 673 O O . ILE A 1 86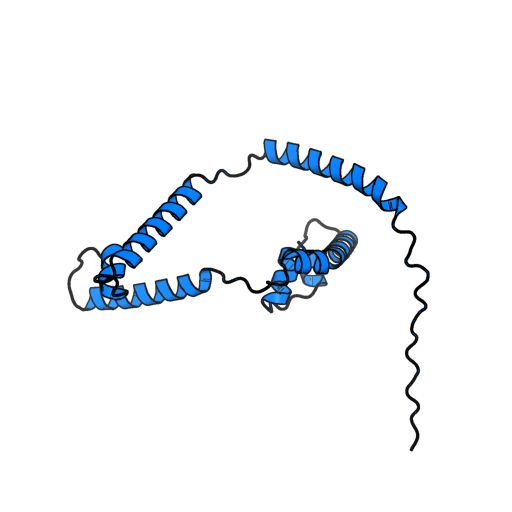 ? 10.273 13.591 -25.163 1.00 62.59 86 ILE A O 1
ATOM 677 N N . ASN A 1 87 ? 10.499 11.818 -26.527 1.00 69.44 87 ASN A N 1
ATOM 678 C CA . ASN A 1 87 ? 9.242 11.177 -26.184 1.00 69.44 87 ASN A CA 1
ATOM 679 C C . ASN A 1 87 ? 9.519 9.866 -25.425 1.00 69.44 87 ASN A C 1
ATOM 681 O O . ASN A 1 87 ? 10.645 9.368 -25.374 1.00 69.44 87 ASN A O 1
ATOM 685 N N . MET A 1 88 ? 8.483 9.315 -24.791 1.00 70.31 88 MET A N 1
ATOM 686 C CA . MET A 1 88 ? 8.619 8.085 -24.005 1.00 70.31 88 MET A CA 1
ATOM 687 C C . MET A 1 88 ? 9.063 6.895 -24.869 1.00 70.31 88 MET A C 1
ATOM 689 O O . MET A 1 88 ? 9.752 6.014 -24.373 1.00 70.31 88 MET A O 1
ATOM 693 N N . GLU A 1 89 ? 8.707 6.889 -26.154 1.00 74.88 89 GLU A N 1
ATOM 694 C CA . GLU A 1 89 ? 9.070 5.841 -27.110 1.00 74.88 89 GLU A CA 1
ATOM 695 C C . GLU A 1 89 ? 10.580 5.791 -27.363 1.00 74.88 89 GLU A C 1
ATOM 697 O O . GLU A 1 89 ? 11.172 4.728 -27.190 1.00 74.88 89 GLU A O 1
ATOM 702 N N . SER A 1 90 ? 11.222 6.935 -27.623 1.00 77.12 90 SER A N 1
ATOM 703 C CA . SER A 1 90 ? 12.679 7.040 -27.756 1.00 77.12 90 SER A CA 1
ATOM 704 C C . SER A 1 90 ? 13.395 6.523 -26.511 1.00 77.12 90 SER A C 1
ATOM 706 O O . SER A 1 90 ? 14.326 5.735 -26.628 1.00 77.12 90 SER A O 1
ATOM 708 N N . TYR A 1 91 ? 12.919 6.872 -25.311 1.00 78.75 91 TYR A N 1
ATOM 709 C CA . TYR A 1 91 ? 13.499 6.364 -24.063 1.00 78.75 91 TYR A CA 1
ATOM 710 C C . TYR A 1 91 ? 13.383 4.834 -23.939 1.00 78.75 91 TYR A C 1
ATOM 712 O O . TYR A 1 91 ? 14.362 4.170 -23.593 1.00 78.75 91 TYR A O 1
ATOM 720 N N . MET A 1 92 ? 12.223 4.248 -24.266 1.00 76.31 92 MET A N 1
ATOM 721 C CA . MET A 1 92 ? 12.052 2.789 -24.200 1.00 76.31 92 MET A CA 1
ATOM 722 C C . MET A 1 92 ? 12.956 2.060 -25.197 1.00 76.31 92 MET A C 1
ATOM 724 O O . MET A 1 92 ? 13.520 1.016 -24.874 1.00 76.31 92 MET A O 1
ATOM 728 N N . THR A 1 93 ? 13.116 2.593 -26.407 1.00 80.75 93 THR A N 1
ATOM 729 C CA . THR A 1 93 ? 13.922 1.934 -27.438 1.00 80.75 93 THR A CA 1
ATOM 730 C C . THR A 1 93 ? 15.420 2.165 -27.268 1.00 80.75 93 THR A C 1
ATOM 732 O O . THR A 1 93 ? 16.198 1.246 -27.510 1.00 80.75 93 THR A O 1
ATOM 735 N N . GLU A 1 94 ? 15.833 3.371 -26.872 1.00 75.81 94 GLU A N 1
ATOM 736 C CA . GLU A 1 94 ? 17.237 3.803 -26.881 1.00 75.81 94 GLU A CA 1
ATOM 737 C C . GLU A 1 94 ? 17.901 3.677 -25.507 1.00 75.81 94 GLU A C 1
ATOM 739 O O . GLU A 1 94 ? 19.029 3.198 -25.429 1.00 75.81 94 GLU A O 1
ATOM 744 N N . CYS A 1 95 ? 17.217 4.054 -24.420 1.00 75.75 95 CYS A N 1
ATOM 745 C CA . CYS A 1 95 ? 17.788 4.017 -23.068 1.00 75.75 95 CYS A CA 1
ATOM 746 C C . CYS A 1 95 ? 17.560 2.668 -22.379 1.00 75.75 95 CYS A C 1
ATOM 748 O O . CYS A 1 95 ? 18.475 2.136 -21.757 1.00 75.75 95 CYS A O 1
ATOM 750 N N . LEU A 1 96 ? 16.367 2.079 -22.528 1.00 78.88 96 LEU A N 1
ATOM 751 C CA . LEU A 1 96 ? 16.068 0.747 -21.978 1.00 78.88 96 LEU A CA 1
ATOM 752 C C . LEU A 1 96 ? 16.503 -0.404 -22.901 1.00 78.88 96 LEU A C 1
ATOM 754 O O . LEU A 1 96 ? 16.345 -1.567 -22.541 1.00 78.88 96 LEU A O 1
ATOM 758 N N . GLY A 1 97 ? 17.029 -0.101 -24.094 1.00 81.31 97 GLY A N 1
ATOM 759 C CA . GLY A 1 97 ? 17.548 -1.102 -25.031 1.00 81.31 97 GLY A CA 1
ATOM 760 C C . GLY A 1 97 ? 16.488 -2.035 -25.628 1.00 81.31 97 GLY A C 1
ATOM 761 O O . GLY A 1 97 ? 16.832 -3.070 -26.192 1.00 81.31 97 GLY A O 1
ATOM 762 N N . LEU A 1 98 ? 15.199 -1.687 -25.548 1.00 82.00 98 LEU A N 1
ATOM 763 C CA . LEU A 1 98 ? 14.095 -2.562 -25.974 1.00 82.00 98 LEU A CA 1
ATOM 764 C C . LEU A 1 98 ? 13.804 -2.506 -27.480 1.00 82.00 98 LEU A C 1
ATOM 766 O O . LEU A 1 98 ? 12.776 -3.000 -27.936 1.00 82.00 98 LEU A O 1
ATOM 770 N N . LYS A 1 99 ? 14.686 -1.896 -28.276 1.00 79.94 99 LYS A N 1
ATOM 771 C CA . LYS A 1 99 ? 14.507 -1.767 -29.730 1.00 79.94 99 LYS A CA 1
ATOM 772 C C . LYS A 1 99 ? 14.414 -3.124 -30.438 1.00 79.94 99 LYS A C 1
ATOM 774 O O . LYS A 1 99 ? 13.666 -3.256 -31.408 1.00 79.94 99 LYS A O 1
ATOM 779 N N . GLU A 1 100 ? 15.183 -4.108 -29.975 1.00 86.50 100 GLU A N 1
ATOM 780 C CA . GLU A 1 100 ? 15.221 -5.449 -30.572 1.00 86.50 100 GLU A CA 1
ATOM 781 C C . GLU A 1 100 ? 14.216 -6.412 -29.920 1.00 86.50 100 GLU A C 1
ATOM 783 O O . GLU A 1 100 ? 13.667 -7.275 -30.605 1.00 86.50 100 GLU A O 1
ATOM 788 N N . ASP A 1 101 ? 13.879 -6.207 -28.642 1.00 90.12 101 ASP A N 1
ATOM 789 C CA . ASP A 1 101 ? 12.868 -6.991 -27.922 1.00 90.12 101 ASP A CA 1
ATOM 790 C C . ASP A 1 101 ? 11.457 -6.397 -28.087 1.00 90.12 101 ASP A C 1
ATOM 792 O O . ASP A 1 101 ? 10.876 -5.768 -27.193 1.00 90.12 101 ASP A O 1
ATOM 796 N N . ARG A 1 102 ? 10.894 -6.607 -29.281 1.00 86.75 102 ARG A N 1
ATOM 797 C CA . ARG A 1 102 ? 9.557 -6.108 -29.641 1.00 86.75 102 ARG A CA 1
ATOM 798 C C . ARG A 1 102 ? 8.437 -6.721 -28.800 1.00 86.75 102 ARG A C 1
ATOM 800 O O . ARG A 1 102 ? 7.429 -6.051 -28.569 1.00 86.75 102 ARG A O 1
ATOM 807 N N . ASP A 1 103 ? 8.605 -7.956 -28.332 1.00 92.12 103 ASP A N 1
ATOM 808 C CA . ASP A 1 103 ? 7.589 -8.656 -27.544 1.00 92.12 103 ASP A CA 1
ATOM 809 C C . ASP A 1 103 ? 7.457 -8.041 -26.149 1.00 92.12 103 ASP A C 1
ATOM 811 O O . ASP A 1 103 ? 6.343 -7.755 -25.693 1.00 92.12 103 ASP A O 1
ATOM 815 N N . THR A 1 104 ? 8.580 -7.793 -25.472 1.00 90.31 104 THR A N 1
ATOM 816 C CA . THR A 1 104 ? 8.590 -7.119 -24.167 1.00 90.31 104 THR A CA 1
ATOM 817 C C . THR A 1 104 ? 8.103 -5.680 -24.293 1.00 90.31 104 THR A C 1
ATOM 819 O O . THR A 1 104 ? 7.268 -5.243 -23.494 1.00 90.31 10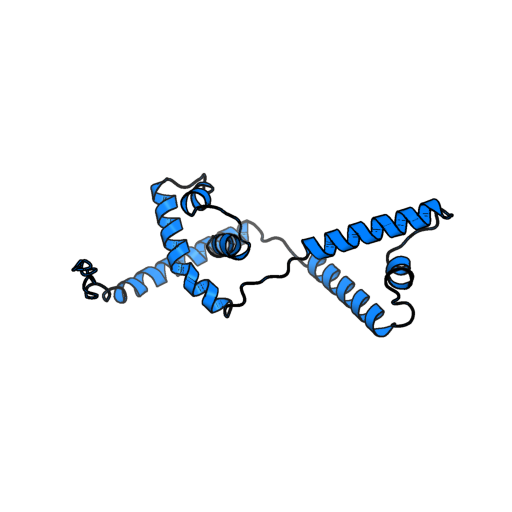4 THR A O 1
ATOM 822 N N . LEU A 1 105 ? 8.538 -4.961 -25.333 1.00 88.06 105 LEU A N 1
ATOM 823 C CA . LEU A 1 105 ? 8.095 -3.593 -25.601 1.00 88.06 105 LEU A CA 1
ATOM 824 C C . LEU A 1 105 ? 6.572 -3.513 -25.812 1.00 88.06 105 LEU A C 1
ATOM 826 O O . LEU A 1 105 ? 5.903 -2.686 -25.186 1.00 88.06 105 LEU A O 1
ATOM 830 N N . SER A 1 106 ? 5.994 -4.413 -26.616 1.00 91.06 106 SER A N 1
ATOM 831 C CA . SER A 1 106 ? 4.542 -4.471 -26.844 1.00 91.06 106 SER A CA 1
ATOM 832 C C . SER A 1 106 ? 3.771 -4.764 -25.555 1.00 91.06 106 SER A C 1
ATOM 834 O O . SER A 1 106 ? 2.807 -4.066 -25.234 1.00 91.06 106 SER A O 1
ATOM 836 N N . LYS A 1 107 ? 4.213 -5.755 -24.768 1.00 93.25 107 LYS A N 1
ATOM 837 C CA . LYS A 1 107 ? 3.577 -6.103 -23.483 1.00 93.25 107 LYS A CA 1
ATOM 838 C C . LYS A 1 107 ? 3.593 -4.933 -22.501 1.00 93.25 107 LYS A C 1
ATOM 840 O O . LYS A 1 107 ? 2.642 -4.763 -21.727 1.00 93.25 107 LYS A O 1
ATOM 845 N N . MET A 1 108 ? 4.654 -4.130 -22.522 1.00 89.19 108 MET A N 1
ATOM 846 C CA . MET A 1 108 ? 4.772 -2.950 -21.677 1.00 89.19 108 MET A CA 1
ATOM 847 C C . MET A 1 108 ? 3.792 -1.852 -22.102 1.00 89.19 108 MET A C 1
ATOM 849 O O . MET A 1 108 ? 3.026 -1.380 -21.257 1.00 89.19 108 MET A O 1
ATOM 853 N N . TYR A 1 109 ? 3.709 -1.528 -23.397 1.00 89.88 109 TYR A N 1
ATOM 854 C CA . TYR A 1 109 ? 2.707 -0.587 -23.913 1.00 89.88 109 TYR A CA 1
ATOM 855 C C . TYR A 1 109 ? 1.273 -1.017 -23.598 1.00 89.88 109 TYR A C 1
ATOM 857 O O . TYR A 1 109 ? 0.463 -0.200 -23.149 1.00 89.88 109 TYR A O 1
ATOM 865 N N . ASP A 1 110 ? 0.962 -2.302 -23.760 1.00 94.94 110 ASP A N 1
ATOM 866 C CA . ASP A 1 110 ? -0.354 -2.842 -23.425 1.00 94.94 110 ASP A CA 1
ATOM 867 C C . ASP A 1 110 ? -0.662 -2.708 -21.933 1.00 94.94 110 ASP A C 1
ATOM 869 O O . ASP A 1 110 ? -1.771 -2.326 -21.554 1.00 94.94 110 ASP A O 1
ATOM 873 N N . SER A 1 111 ? 0.317 -2.977 -21.069 1.00 94.56 111 SER A N 1
ATOM 874 C CA . SER A 1 111 ? 0.161 -2.830 -19.619 1.00 94.56 111 SER A CA 1
ATOM 875 C C . SER A 1 111 ? -0.076 -1.371 -19.227 1.00 94.56 111 SER A C 1
ATOM 877 O O . SER A 1 111 ? -1.014 -1.083 -18.481 1.00 94.56 111 SER A O 1
ATOM 879 N N . MET A 1 112 ? 0.691 -0.436 -19.796 1.00 90.69 112 MET A N 1
ATOM 880 C CA . MET A 1 112 ? 0.497 1.006 -19.601 1.00 90.69 112 MET A CA 1
ATOM 881 C C . MET A 1 112 ? -0.890 1.459 -20.066 1.00 90.69 112 MET A C 1
ATOM 883 O O . MET A 1 112 ? -1.577 2.208 -19.365 1.00 90.69 112 MET A O 1
ATOM 887 N N . ARG A 1 113 ? -1.348 0.965 -21.222 1.00 95.00 113 ARG A N 1
ATOM 888 C CA . ARG A 1 113 ? -2.680 1.265 -21.754 1.00 95.00 113 ARG A CA 1
ATOM 889 C C . ARG A 1 113 ? -3.785 0.733 -20.846 1.00 95.00 113 ARG A C 1
ATOM 891 O O . ARG A 1 113 ? -4.727 1.470 -20.562 1.00 95.00 113 ARG A O 1
ATOM 898 N N . ARG A 1 114 ? -3.673 -0.510 -20.366 1.00 97.12 114 ARG A N 1
ATOM 899 C CA . ARG A 1 114 ? -4.641 -1.105 -19.429 1.00 97.12 114 ARG A CA 1
ATOM 900 C C . ARG A 1 114 ? -4.724 -0.315 -18.126 1.00 97.12 114 ARG A C 1
ATOM 902 O O . ARG A 1 114 ? -5.832 -0.009 -17.696 1.00 97.12 114 ARG A O 1
ATOM 909 N N . MET A 1 115 ? -3.585 0.082 -17.553 1.00 95.81 115 MET A N 1
ATOM 910 C CA . MET A 1 115 ? -3.555 0.930 -16.353 1.00 95.81 115 MET A CA 1
ATOM 911 C C . MET A 1 115 ? -4.254 2.272 -16.594 1.00 95.81 115 MET A C 1
ATOM 913 O O . MET A 1 115 ? -5.107 2.672 -15.806 1.00 95.81 115 MET A O 1
ATOM 917 N N . LYS A 1 116 ? -3.974 2.940 -17.721 1.00 95.25 116 LYS A N 1
ATOM 918 C CA . LYS A 1 116 ? -4.641 4.200 -18.087 1.00 95.25 116 LYS A CA 1
ATOM 919 C C . LYS A 1 116 ? -6.158 4.039 -18.229 1.00 95.25 116 LYS A C 1
ATOM 921 O O . LYS A 1 116 ? -6.904 4.910 -17.787 1.00 95.25 116 LYS A O 1
ATOM 926 N N . THR A 1 117 ? -6.620 2.946 -18.835 1.00 97.19 117 THR A N 1
ATOM 927 C CA . THR A 1 117 ? -8.055 2.653 -18.956 1.00 97.19 117 THR A CA 1
ATOM 928 C C . THR A 1 117 ? -8.696 2.409 -17.591 1.00 97.19 117 THR A C 1
ATOM 930 O O . THR A 1 117 ? -9.760 2.965 -17.335 1.00 97.19 117 THR A O 1
ATOM 933 N N . LEU A 1 118 ? -8.046 1.643 -16.709 1.00 96.94 118 LEU A N 1
ATOM 934 C CA . LEU A 1 118 ? -8.534 1.383 -15.351 1.00 96.94 118 LEU A CA 1
ATOM 935 C C . LEU A 1 118 ? -8.703 2.688 -14.568 1.00 96.94 118 LEU A C 1
ATOM 937 O O . LEU A 1 118 ? -9.762 2.922 -13.995 1.00 96.94 118 LEU A O 1
ATOM 941 N N . LEU A 1 119 ? -7.702 3.571 -14.613 1.00 95.38 119 LEU A N 1
ATOM 942 C CA . LEU A 1 119 ? -7.764 4.873 -13.944 1.00 95.38 119 LEU A CA 1
ATOM 943 C C . LEU A 1 119 ? -8.870 5.771 -14.507 1.00 95.38 119 LEU A C 1
ATOM 945 O O . LEU A 1 119 ? -9.527 6.479 -13.753 1.00 95.38 119 LEU A O 1
ATOM 949 N N . ARG A 1 120 ? -9.108 5.735 -15.823 1.00 96.00 120 ARG A N 1
ATOM 950 C CA . ARG A 1 120 ? -10.181 6.517 -16.457 1.00 96.00 120 ARG A CA 1
ATOM 951 C C . ARG A 1 120 ? -11.579 6.019 -16.080 1.00 96.00 120 ARG A C 1
ATOM 953 O O . ARG A 1 120 ? -12.509 6.816 -16.079 1.00 96.00 120 ARG A O 1
ATOM 960 N N . GLY A 1 121 ? -11.724 4.721 -15.820 1.00 94.69 121 GLY A N 1
ATOM 961 C CA . GLY A 1 121 ? -12.988 4.110 -15.410 1.00 94.69 121 GLY A CA 1
ATOM 962 C C . GLY A 1 121 ? -13.267 4.190 -13.909 1.00 94.69 121 GLY A C 1
ATOM 963 O O . GLY A 1 121 ? -14.330 3.753 -13.482 1.00 94.69 121 GLY A O 1
ATOM 964 N N . TYR A 1 122 ? -12.332 4.701 -13.103 1.00 96.31 122 TYR A N 1
ATOM 965 C CA . TYR A 1 122 ? -12.536 4.830 -11.665 1.00 96.31 122 TYR A CA 1
ATOM 966 C C . TYR A 1 122 ? -13.476 5.999 -11.353 1.00 96.31 122 TYR A C 1
ATOM 968 O O . TYR A 1 122 ? -13.167 7.156 -11.638 1.00 96.31 122 TYR A O 1
ATOM 976 N N . GLU A 1 123 ? -14.605 5.692 -10.720 1.00 95.19 123 GLU A N 1
ATOM 977 C CA . GLU A 1 123 ? -15.559 6.678 -10.218 1.00 95.19 123 GLU A CA 1
ATOM 978 C C . GLU A 1 123 ? -15.429 6.798 -8.697 1.00 95.19 123 GLU A C 1
ATOM 980 O O . GLU A 1 123 ? -15.383 5.795 -7.981 1.00 95.19 123 GLU A O 1
ATOM 985 N N . LEU A 1 124 ? -15.366 8.033 -8.187 1.00 94.12 124 LEU A N 1
ATOM 986 C CA . LEU A 1 124 ? -15.344 8.247 -6.742 1.00 94.12 124 LEU A CA 1
ATOM 987 C C . LEU A 1 124 ? -16.701 7.857 -6.130 1.00 94.12 124 LEU A C 1
ATOM 989 O O . LEU A 1 124 ? -17.741 8.204 -6.698 1.00 94.12 124 LEU A O 1
ATOM 993 N N . PRO A 1 125 ? -16.715 7.219 -4.944 1.00 96.00 125 PRO A N 1
ATOM 994 C CA . PRO A 1 125 ? -17.957 6.901 -4.249 1.00 96.00 125 PRO A CA 1
ATOM 995 C C . PRO A 1 125 ? -18.797 8.157 -3.992 1.00 96.00 125 PRO A C 1
ATOM 997 O O . PRO A 1 125 ? -18.313 9.132 -3.410 1.00 96.00 125 PRO A O 1
ATOM 1000 N N . LYS A 1 126 ? -20.072 8.136 -4.396 1.00 96.31 126 LYS A N 1
ATOM 1001 C CA . LYS A 1 126 ? -20.994 9.252 -4.148 1.00 96.31 126 LYS A CA 1
ATOM 1002 C C . LYS A 1 126 ? -21.352 9.323 -2.667 1.00 96.31 126 LYS A C 1
ATOM 1004 O O . LYS A 1 126 ? -21.670 8.309 -2.052 1.00 96.31 126 LYS A O 1
ATOM 1009 N N . SER A 1 127 ? -21.370 10.534 -2.112 1.00 95.88 127 SER A N 1
ATOM 1010 C CA . SER A 1 127 ? -21.625 10.760 -0.679 1.00 95.88 127 SER A CA 1
ATOM 1011 C C . SER A 1 127 ? -22.959 10.163 -0.201 1.00 95.88 127 SER A C 1
ATOM 1013 O O . SER A 1 127 ? -23.020 9.529 0.852 1.00 95.88 127 SER A O 1
ATOM 1015 N N . GLU A 1 128 ? -24.015 10.296 -1.007 1.00 95.50 128 GLU A N 1
ATOM 1016 C CA . GLU A 1 128 ? -25.345 9.751 -0.704 1.00 95.50 128 GLU A CA 1
ATOM 1017 C C . GLU A 1 128 ? -25.327 8.221 -0.599 1.00 95.50 128 GLU A C 1
ATOM 1019 O O . GLU A 1 128 ? -25.820 7.648 0.373 1.00 95.50 128 GLU A O 1
ATOM 1024 N N . GLU A 1 129 ? -24.700 7.552 -1.569 1.00 96.00 129 GLU A N 1
ATOM 1025 C CA . GLU A 1 129 ? -24.567 6.095 -1.589 1.00 96.00 129 GLU A CA 1
ATOM 1026 C C . GLU A 1 129 ? -23.734 5.612 -0.392 1.00 96.00 129 GLU A C 1
ATOM 1028 O O . GLU A 1 129 ? -24.131 4.675 0.304 1.00 96.00 129 GLU A O 1
ATOM 1033 N N . VAL A 1 130 ? -22.626 6.298 -0.084 1.00 97.12 130 VAL A N 1
ATOM 1034 C CA . VAL A 1 130 ? -21.787 6.005 1.089 1.00 97.12 130 VAL A CA 1
ATOM 1035 C C . VAL A 1 130 ? -22.593 6.119 2.382 1.00 97.12 130 VAL A C 1
ATOM 1037 O O . VAL A 1 130 ? -22.491 5.238 3.235 1.00 97.12 130 VAL A O 1
ATOM 1040 N N . HIS A 1 131 ? -23.425 7.152 2.532 1.00 96.25 131 HIS A N 1
ATOM 1041 C CA . HIS A 1 131 ? -24.264 7.317 3.718 1.00 96.25 131 HIS A CA 1
ATOM 1042 C C . HIS A 1 131 ? -25.252 6.154 3.884 1.00 96.25 131 HIS A C 1
ATOM 1044 O O . HIS A 1 131 ? -25.365 5.588 4.973 1.00 96.25 131 HIS A O 1
ATOM 1050 N N . ILE A 1 132 ? -25.917 5.749 2.797 1.00 96.94 132 ILE A N 1
ATOM 1051 C CA . ILE A 1 132 ? -26.864 4.625 2.802 1.00 96.94 132 ILE A CA 1
ATOM 1052 C C . ILE A 1 132 ? -26.155 3.320 3.181 1.00 96.94 132 ILE A C 1
ATOM 1054 O O . ILE A 1 132 ? -26.638 2.579 4.040 1.00 96.94 132 ILE A O 1
ATOM 1058 N N . TYR A 1 133 ? -25.014 3.018 2.557 1.00 96.88 133 TYR A N 1
ATOM 1059 C CA . TYR A 1 133 ? -24.286 1.779 2.833 1.00 96.88 133 TYR A CA 1
ATOM 1060 C C . TYR A 1 133 ? -23.667 1.763 4.226 1.00 96.88 133 TYR A C 1
ATOM 1062 O O . TYR A 1 133 ? -23.684 0.717 4.872 1.00 96.88 133 TYR A O 1
ATOM 1070 N N . LYS A 1 134 ? -23.210 2.912 4.733 1.00 96.44 134 LYS A N 1
ATOM 1071 C CA . LYS A 1 134 ? -22.717 3.037 6.106 1.00 96.44 134 LYS A CA 1
ATOM 1072 C C . LYS A 1 134 ? -23.809 2.702 7.124 1.00 96.44 134 LYS A C 1
ATOM 1074 O O . LYS A 1 134 ? -23.591 1.842 7.971 1.00 96.44 134 LYS A O 1
ATOM 1079 N N . GLN A 1 135 ? -25.005 3.279 6.982 1.00 95.50 135 GLN A N 1
ATOM 1080 C CA . GLN A 1 135 ? -26.133 2.952 7.865 1.00 95.50 135 GLN A CA 1
ATOM 1081 C C . GLN A 1 135 ? -26.516 1.468 7.798 1.00 95.50 135 GLN A C 1
ATOM 1083 O O . GLN A 1 135 ? -26.826 0.855 8.819 1.00 95.50 135 GLN A O 1
ATOM 1088 N N . LYS A 1 136 ? -26.518 0.870 6.599 1.00 96.25 136 LYS A N 1
ATOM 1089 C CA . LYS A 1 136 ? -26.800 -0.566 6.438 1.00 96.25 136 LYS A CA 1
ATOM 1090 C C . LYS A 1 136 ? -25.742 -1.426 7.129 1.00 96.25 136 LYS A C 1
ATOM 1092 O O . LYS A 1 136 ? -26.106 -2.373 7.819 1.00 96.25 136 LYS A O 1
ATOM 1097 N N . LEU A 1 137 ? -24.464 -1.085 6.979 1.00 95.56 137 LEU A N 1
ATOM 1098 C CA . LEU A 1 137 ? -23.356 -1.807 7.600 1.00 95.56 137 LEU A CA 1
ATOM 1099 C C . LEU A 1 137 ? -23.425 -1.749 9.132 1.00 95.56 137 LEU A C 1
ATOM 1101 O O . LEU A 1 137 ? -23.253 -2.771 9.792 1.00 95.56 137 LEU A O 1
ATOM 1105 N N . GLU A 1 138 ? -23.754 -0.586 9.695 1.00 94.25 138 GLU A N 1
ATOM 1106 C CA . GLU A 1 138 ? -23.935 -0.409 11.142 1.00 94.25 138 GLU A CA 1
ATOM 1107 C C . GLU A 1 138 ? -25.070 -1.286 11.695 1.00 94.25 138 GLU A C 1
ATOM 1109 O O . GLU A 1 138 ? -24.905 -1.915 12.742 1.00 94.25 138 GLU A O 1
ATOM 1114 N N . ARG A 1 139 ? -26.196 -1.402 10.974 1.00 93.56 139 ARG A N 1
ATOM 1115 C CA . ARG A 1 139 ? -27.303 -2.300 11.360 1.00 93.56 139 ARG A CA 1
ATOM 1116 C C . ARG A 1 139 ? -26.869 -3.761 11.377 1.00 93.56 139 ARG A C 1
ATOM 1118 O O . ARG A 1 139 ? -27.121 -4.455 12.356 1.00 93.56 139 ARG A O 1
ATOM 1125 N N . VAL A 1 140 ? -26.166 -4.200 10.334 1.00 94.12 140 VAL A N 1
ATOM 1126 C CA . VAL A 1 140 ? -25.638 -5.568 10.246 1.00 94.12 140 VAL A CA 1
ATOM 1127 C C . VAL A 1 140 ? -24.688 -5.845 11.414 1.00 94.12 140 VAL A C 1
ATOM 1129 O O . VAL A 1 140 ? -24.828 -6.851 12.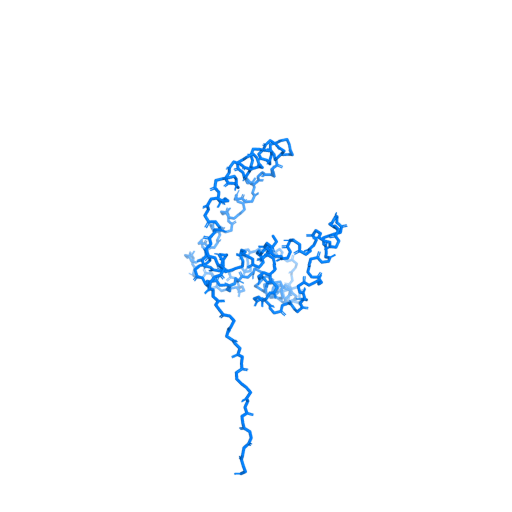104 1.00 94.12 140 VAL A O 1
ATOM 1132 N N . HIS A 1 141 ? -23.765 -4.930 11.712 1.00 90.19 141 HIS A N 1
ATOM 1133 C CA . HIS A 1 141 ? -22.861 -5.081 12.854 1.00 90.19 141 HIS A CA 1
ATOM 1134 C C . HIS A 1 141 ? -23.618 -5.195 14.186 1.00 90.19 141 HIS A C 1
ATOM 1136 O O . HIS A 1 141 ? -23.260 -6.033 15.015 1.00 90.19 141 HIS A O 1
ATOM 1142 N N . ALA A 1 142 ? -24.679 -4.406 14.385 1.00 89.38 142 ALA A N 1
ATOM 1143 C CA . ALA A 1 142 ? -25.502 -4.477 15.591 1.00 89.38 142 ALA A CA 1
ATOM 1144 C C . ALA A 1 142 ? -26.216 -5.835 15.734 1.00 89.38 142 ALA A C 1
ATOM 1146 O O . ALA A 1 142 ? -26.217 -6.417 16.820 1.00 89.38 142 ALA A O 1
ATOM 1147 N N . GLU A 1 143 ? -26.764 -6.377 14.643 1.00 87.25 143 GLU A N 1
ATOM 1148 C CA . GLU A 1 143 ? -27.417 -7.694 14.623 1.00 87.25 143 GLU A CA 1
ATOM 1149 C C . GLU A 1 143 ? -26.442 -8.823 15.000 1.00 87.25 143 GLU A C 1
ATOM 1151 O O . GLU A 1 143 ? -26.748 -9.676 15.841 1.00 87.25 143 GLU A O 1
ATOM 1156 N N . PHE A 1 144 ? -25.230 -8.805 14.441 1.00 75.75 144 PHE A N 1
ATOM 1157 C CA . PHE A 1 144 ? -24.222 -9.830 14.716 1.00 75.75 144 PHE A CA 1
ATOM 1158 C C . PHE A 1 144 ? -23.576 -9.691 16.101 1.00 75.75 144 PHE A C 1
ATOM 1160 O O . PHE A 1 144 ? -23.279 -10.715 16.728 1.00 75.75 144 PHE A O 1
ATOM 1167 N N . ALA A 1 145 ? -23.424 -8.473 16.629 1.00 67.31 145 ALA A N 1
ATOM 1168 C CA . ALA A 1 145 ? -22.894 -8.241 17.974 1.00 67.31 145 ALA A CA 1
ATOM 1169 C C . ALA A 1 145 ? -23.769 -8.900 19.055 1.00 67.31 145 ALA A C 1
ATOM 1171 O O . ALA A 1 145 ? -23.248 -9.576 19.947 1.00 67.31 145 ALA A O 1
ATOM 1172 N N . ILE A 1 146 ? -25.098 -8.808 18.919 1.00 58.50 146 ILE A N 1
ATOM 1173 C CA . ILE A 1 146 ? -26.070 -9.443 19.826 1.00 58.50 146 ILE A CA 1
ATOM 1174 C C . ILE A 1 146 ? -25.952 -10.980 19.790 1.00 58.50 146 ILE A C 1
ATOM 1176 O O . ILE A 1 146 ? -26.115 -11.643 20.816 1.00 58.50 146 ILE A O 1
ATOM 1180 N N . SER A 1 147 ? -25.610 -11.560 18.634 1.00 54.31 147 SER A N 1
ATOM 1181 C CA . SER A 1 147 ? -25.440 -13.013 18.476 1.00 54.31 147 SER A CA 1
ATOM 1182 C C . SER A 1 147 ? -24.125 -13.547 19.069 1.00 54.31 147 SER A C 1
ATOM 1184 O O . SER A 1 147 ? -24.095 -14.656 19.609 1.00 54.31 147 SER A O 1
ATOM 1186 N N . SER A 1 148 ? -23.044 -12.755 19.020 1.00 53.12 148 SER A N 1
ATOM 1187 C CA . SER A 1 148 ? -21.706 -13.176 19.467 1.00 53.12 148 SER A CA 1
ATOM 1188 C C . SER A 1 148 ? -21.548 -13.171 20.991 1.00 53.12 148 SER A C 1
ATOM 1190 O O . SER A 1 148 ? -20.789 -13.974 21.536 1.00 53.12 148 SER A O 1
ATOM 1192 N N . ASN A 1 149 ? -22.337 -12.351 21.697 1.00 44.44 149 ASN A N 1
ATOM 1193 C CA . ASN A 1 149 ? -22.310 -12.259 23.161 1.00 44.44 149 ASN A CA 1
ATOM 1194 C C . ASN A 1 149 ? -22.716 -13.568 23.866 1.00 44.44 149 ASN A C 1
ATOM 1196 O O . ASN A 1 149 ? -22.445 -13.731 25.051 1.00 44.44 149 ASN A O 1
ATOM 1200 N N . LYS A 1 150 ? -23.299 -14.545 23.153 1.00 43.00 150 LYS A N 1
ATOM 1201 C CA . LYS A 1 150 ? -23.538 -15.897 23.690 1.00 43.00 150 LYS A CA 1
ATOM 1202 C C . LYS A 1 150 ? -22.299 -16.803 23.687 1.00 43.00 150 LYS A C 1
ATOM 1204 O O . LYS A 1 150 ? -22.344 -17.861 24.305 1.00 43.00 150 LYS A O 1
ATOM 1209 N N . ARG A 1 151 ? -21.214 -16.431 22.994 1.00 45.78 151 ARG A N 1
ATOM 1210 C CA . ARG A 1 151 ? -20.001 -17.260 22.839 1.00 45.78 151 ARG A CA 1
ATOM 1211 C C . ARG A 1 151 ? -18.794 -16.783 23.661 1.00 45.78 151 ARG A C 1
ATOM 1213 O O . ARG A 1 151 ? -17.887 -17.575 23.871 1.00 45.78 151 ARG A O 1
ATOM 1220 N N . LYS A 1 152 ? -18.781 -15.548 24.182 1.00 42.69 152 LYS A N 1
ATOM 1221 C CA . LYS A 1 152 ? -17.675 -14.991 24.999 1.00 42.69 152 LYS A CA 1
ATOM 1222 C C . LYS A 1 152 ? -17.753 -15.368 26.499 1.00 42.69 152 LYS A C 1
ATOM 1224 O O . LYS A 1 152 ? -17.499 -14.532 27.355 1.00 42.69 152 LYS A O 1
ATOM 1229 N N . ARG A 1 153 ? -18.110 -16.612 26.843 1.00 41.19 153 ARG A N 1
ATOM 1230 C CA . ARG A 1 153 ? -18.087 -17.126 28.233 1.00 41.19 153 ARG A CA 1
ATOM 1231 C C . ARG A 1 153 ? -17.131 -18.317 28.326 1.00 41.19 153 ARG A C 1
ATOM 1233 O O . ARG A 1 153 ? -17.581 -19.450 28.429 1.00 41.19 153 ARG A O 1
ATOM 1240 N N . GLY A 1 154 ? -15.829 -18.073 28.180 1.00 38.66 154 GLY A N 1
ATOM 1241 C CA . GLY A 1 154 ? -14.857 -19.171 28.090 1.00 38.66 154 GLY A CA 1
ATOM 1242 C C . GLY A 1 154 ? -13.385 -18.810 28.280 1.00 38.66 154 GLY A C 1
ATOM 1243 O O . GLY A 1 154 ? -12.548 -19.524 27.751 1.00 38.66 154 GLY A O 1
ATOM 1244 N N . TYR A 1 155 ? -13.062 -17.728 28.996 1.00 45.25 155 TYR A N 1
ATOM 1245 C CA . TYR A 1 155 ? -11.673 -17.379 29.342 1.00 45.25 155 TYR A CA 1
ATOM 1246 C C . TYR A 1 155 ? -11.545 -16.893 30.797 1.00 45.25 155 TYR A C 1
ATOM 1248 O O . TYR A 1 155 ? -10.828 -15.940 31.075 1.00 45.25 155 TYR A O 1
ATOM 1256 N N . GLU A 1 156 ? -12.267 -17.512 31.734 1.00 44.19 156 GLU A N 1
ATOM 1257 C CA . GLU A 1 156 ? -12.083 -17.244 33.176 1.00 44.19 156 GLU A CA 1
ATOM 1258 C C . GLU A 1 156 ? -11.212 -18.307 33.879 1.00 44.19 156 GLU A C 1
ATOM 1260 O O . GLU A 1 156 ? -10.910 -18.148 35.055 1.00 44.19 156 GLU A O 1
ATOM 1265 N N . GLU A 1 157 ? -10.759 -19.359 33.180 1.00 41.12 157 GLU A N 1
ATOM 1266 C CA . GLU A 1 157 ? -10.058 -20.505 33.798 1.00 41.12 157 GLU A CA 1
ATOM 1267 C C . GLU A 1 157 ? -8.596 -20.728 33.365 1.00 41.12 157 GLU A C 1
ATOM 1269 O O . GLU A 1 157 ? -8.021 -21.758 33.705 1.00 41.12 157 GLU A O 1
ATOM 1274 N N . ASP A 1 158 ? -7.936 -19.781 32.689 1.00 44.22 158 ASP A N 1
ATOM 1275 C CA . ASP A 1 158 ? -6.471 -19.869 32.554 1.00 44.22 158 ASP A CA 1
ATOM 1276 C C . ASP A 1 158 ? -5.815 -19.248 33.792 1.00 44.22 158 ASP A C 1
ATOM 1278 O O . ASP A 1 158 ? -5.612 -18.036 33.904 1.00 44.22 158 ASP A O 1
ATOM 1282 N N . GLY A 1 159 ? -5.543 -20.117 34.769 1.00 41.06 159 GLY A N 1
ATOM 1283 C CA . GLY A 1 159 ? -4.845 -19.790 36.004 1.00 41.06 159 GLY A CA 1
ATOM 1284 C C . GLY A 1 159 ? -3.551 -19.025 35.735 1.00 41.06 159 GLY A C 1
ATOM 1285 O O . GLY A 1 159 ? -2.750 -19.382 34.872 1.00 41.06 159 GLY A O 1
ATOM 1286 N N . HIS A 1 160 ? -3.348 -17.952 36.496 1.00 44.34 160 HIS A N 1
ATOM 1287 C CA . HIS A 1 160 ? -2.137 -17.146 36.468 1.00 44.34 160 HIS A CA 1
ATOM 1288 C C . HIS A 1 160 ? -0.889 -18.031 36.581 1.00 44.34 160 HIS A C 1
ATOM 1290 O O . HIS A 1 160 ? -0.603 -18.581 37.645 1.00 44.34 160 HIS A O 1
ATOM 1296 N N . VAL A 1 161 ? -0.107 -18.133 35.504 1.00 44.75 161 VAL A N 1
ATOM 1297 C CA . VAL A 1 161 ? 1.248 -18.686 35.576 1.00 44.75 161 VAL A CA 1
ATOM 1298 C C . VAL A 1 161 ? 2.113 -17.649 36.289 1.00 44.75 161 VAL A C 1
ATOM 1300 O O . VAL A 1 161 ? 2.685 -16.744 35.678 1.00 44.75 161 VAL A O 1
ATOM 1303 N N . ALA A 1 162 ? 2.150 -17.738 37.617 1.00 46.84 162 ALA A N 1
ATOM 1304 C CA . ALA A 1 162 ? 3.104 -17.005 38.428 1.00 46.84 162 ALA A CA 1
ATOM 1305 C C . ALA A 1 162 ? 4.521 -17.429 38.015 1.00 46.84 162 ALA A C 1
ATOM 1307 O O . ALA A 1 162 ? 4.836 -18.615 37.949 1.00 46.84 162 ALA A O 1
ATOM 1308 N N . LYS A 1 163 ? 5.384 -16.452 37.722 1.00 46.88 163 LYS A N 1
ATOM 1309 C CA . LYS A 1 163 ? 6.819 -16.703 37.573 1.00 46.88 163 LYS A CA 1
ATOM 1310 C C . LYS A 1 163 ? 7.362 -17.126 38.936 1.00 46.88 163 LYS A C 1
ATOM 1312 O O . LYS A 1 163 ? 7.355 -16.315 39.861 1.00 46.88 163 LYS A O 1
ATOM 1317 N N . GLU A 1 164 ? 7.843 -18.359 39.051 1.00 47.75 164 GLU A N 1
ATOM 1318 C CA . GLU A 1 164 ? 8.633 -18.765 40.212 1.00 47.75 164 GLU A CA 1
ATOM 1319 C C . GLU A 1 164 ? 9.879 -17.865 40.331 1.00 47.75 164 GLU A C 1
ATOM 1321 O O . GLU A 1 164 ? 10.540 -17.578 39.321 1.00 47.75 164 GLU A O 1
ATOM 1326 N N . PRO A 1 165 ? 10.203 -17.370 41.538 1.00 42.94 165 PRO A N 1
ATOM 1327 C CA . PRO A 1 165 ? 11.415 -16.603 41.754 1.00 42.94 165 PRO A CA 1
ATOM 1328 C C . PRO A 1 165 ? 12.632 -17.520 41.599 1.00 42.94 165 PRO A C 1
ATOM 1330 O O . PRO A 1 165 ? 12.678 -18.622 42.140 1.00 42.94 165 PRO A O 1
ATOM 1333 N N . ARG A 1 166 ? 13.635 -17.043 40.855 1.00 46.34 166 ARG A N 1
ATOM 1334 C CA . ARG A 1 166 ? 14.932 -17.714 40.725 1.00 46.34 166 ARG A CA 1
ATOM 1335 C C . ARG A 1 166 ? 15.573 -17.828 42.109 1.00 46.34 166 ARG A C 1
ATOM 1337 O O . ARG A 1 166 ? 15.905 -16.805 42.704 1.00 46.34 166 ARG A O 1
ATOM 1344 N N . LEU A 1 167 ? 15.754 -19.056 42.586 1.00 46.38 167 LEU A N 1
ATOM 1345 C CA . LEU A 1 167 ? 16.634 -19.346 43.712 1.00 46.38 167 LEU A CA 1
ATOM 1346 C C . LEU A 1 167 ? 18.071 -19.028 43.286 1.00 46.38 167 LEU A C 1
ATOM 1348 O O . LEU A 1 167 ? 18.552 -19.526 42.268 1.00 46.38 167 LEU A O 1
ATOM 1352 N N . ALA A 1 168 ? 18.712 -18.143 44.041 1.00 46.03 168 ALA A N 1
ATOM 1353 C CA . ALA A 1 168 ? 20.151 -17.969 44.026 1.00 46.03 168 ALA A CA 1
ATOM 1354 C C . ALA A 1 168 ? 20.728 -18.926 45.067 1.00 46.03 168 ALA A C 1
ATOM 1356 O O . ALA A 1 168 ? 20.362 -18.798 46.231 1.00 46.03 168 ALA A O 1
ATOM 1357 N N . GLU A 1 169 ? 21.613 -19.831 44.659 1.00 43.69 169 GLU A N 1
ATOM 1358 C CA . GLU A 1 169 ? 22.558 -20.489 45.564 1.00 43.69 169 GLU A CA 1
ATOM 1359 C C . GLU A 1 169 ? 23.929 -20.621 44.883 1.00 43.69 169 GLU A C 1
ATOM 1361 O O . GLU A 1 169 ? 24.022 -20.613 43.653 1.00 43.69 169 GLU A O 1
ATOM 1366 N N . GLU A 1 170 ? 24.937 -20.612 45.756 1.00 40.16 170 GLU A N 1
ATOM 1367 C CA . GLU A 1 170 ? 26.363 -20.245 45.658 1.00 40.16 170 GLU A CA 1
ATOM 1368 C C . GLU A 1 170 ? 27.225 -20.848 44.537 1.00 40.16 170 GLU A C 1
ATOM 1370 O O . GLU A 1 170 ? 27.102 -22.052 44.221 1.00 40.16 170 GLU A O 1
#

Organism: Nothobranchius kuhntae (NCBI:txid321403)

InterPro domains:
  IPR036915 Cyclin-like superfamily [SSF47954] (1-57)
  IPR036915 Cyclin-like superfamily [SSF47954] (58-141)